Protein AF-A0A2G9TGK6-F1 (afdb_monomer_lite)

pLDDT: mean 73.4, std 17.8, range [37.12, 95.75]

Organism: Teladorsagia circumcincta (NCBI:txid45464)

Foldseek 3Di:
DDDPPPPPPDDDDPVVCPPPPPVDPVVVVVVVVVVVVVVVPCVCVLLVPDQWNDKDKDWDQKDKDKDWDWDQDPNKIKIKIKIKIFGGKIWIWTDGVPVVDIDIDIDTDDMDIDIDMDIDDPDD

Radius of gyration: 29.97 Å; chains: 1; bounding box: 74×52×64 Å

Secondary structure (DSSP, 8-state):
-------------GGGGGGS-TT--HHHHHHHHHHHHHHHHGGGTHHHH-S-SEEEEEEEEEEEEEEEEEEEETTEEEEEEEEEEEEEEEEEEEEETTTTEEEEEEEEEEEEEEEEEEE-PPP-

Sequence (124 aa):
VEKDESFDFGKFDSHEFKDLPKSFNVKEMEEEILDVLHESWDDSTLLRRDVLLAEIAMRLEHMTLRFIDTTVLDKVEQRRVLAMDLTGVTSRVELSPRQHSLVVSLAVHDMSIQRLRTGHPPPK

Structure (mmCIF, N/CA/C/O backbone):
data_AF-A0A2G9TGK6-F1
#
_entry.id   AF-A0A2G9TGK6-F1
#
loop_
_atom_site.group_PDB
_atom_site.id
_atom_site.type_symbol
_atom_site.label_atom_id
_atom_site.label_alt_id
_atom_site.label_comp_id
_atom_site.label_asym_id
_atom_site.label_entity_id
_atom_site.label_seq_id
_atom_site.pdbx_PDB_ins_code
_atom_site.Cartn_x
_atom_site.Cartn_y
_atom_site.Cartn_z
_atom_site.occupancy
_atom_site.B_iso_or_equiv
_atom_site.auth_seq_id
_atom_site.auth_comp_id
_atom_site.auth_asym_id
_atom_site.auth_atom_id
_atom_site.pdbx_PDB_model_num
ATOM 1 N N . VAL A 1 1 ? 6.907 29.785 -25.498 1.00 37.12 1 VAL A N 1
ATOM 2 C CA . VAL A 1 1 ? 8.274 29.656 -26.046 1.00 37.12 1 VAL A CA 1
ATOM 3 C C . VAL A 1 1 ? 9.187 30.278 -25.013 1.00 37.12 1 VAL A C 1
ATOM 5 O O . VAL A 1 1 ? 9.352 31.491 -25.001 1.00 37.12 1 VAL A O 1
ATOM 8 N N . GLU A 1 2 ? 9.586 29.472 -24.033 1.00 38.12 2 GLU A N 1
ATOM 9 C CA . GLU A 1 2 ? 10.474 29.899 -22.950 1.00 38.12 2 GLU A CA 1
ATOM 10 C C . GLU A 1 2 ? 11.893 30.017 -23.510 1.00 38.12 2 GLU A C 1
ATOM 12 O O . GLU A 1 2 ? 12.326 29.179 -24.299 1.00 38.12 2 GLU A O 1
ATOM 17 N N . LYS A 1 3 ? 12.546 31.135 -23.193 1.00 38.97 3 LYS A N 1
ATOM 18 C CA . LYS A 1 3 ? 13.908 31.457 -23.611 1.00 38.97 3 LYS A CA 1
ATOM 19 C C . LYS A 1 3 ? 14.880 30.614 -22.791 1.00 38.97 3 LYS A C 1
ATOM 21 O O . LYS A 1 3 ? 14.816 30.662 -21.568 1.00 38.97 3 LYS A O 1
ATOM 26 N N . ASP A 1 4 ? 15.788 29.922 -23.472 1.00 41.47 4 ASP A N 1
ATOM 27 C CA . ASP A 1 4 ? 17.021 29.406 -22.880 1.00 41.47 4 ASP A CA 1
ATOM 28 C C . ASP A 1 4 ? 17.819 30.584 -22.306 1.00 41.47 4 ASP A C 1
ATOM 30 O O . ASP A 1 4 ? 18.455 31.347 -23.038 1.00 41.47 4 ASP A O 1
ATOM 34 N N . GLU A 1 5 ? 17.754 30.768 -20.989 1.00 43.16 5 GLU A N 1
ATOM 35 C CA . GLU A 1 5 ? 18.711 31.595 -20.265 1.00 43.16 5 GLU A CA 1
ATOM 36 C C . GLU A 1 5 ? 19.991 30.777 -20.091 1.00 43.16 5 GLU A C 1
ATOM 38 O O . GLU A 1 5 ? 20.137 29.978 -19.167 1.00 43.16 5 GLU A O 1
ATOM 43 N N . SER A 1 6 ? 20.927 30.954 -21.023 1.00 44.44 6 SER A N 1
ATOM 44 C CA . SER A 1 6 ? 22.305 30.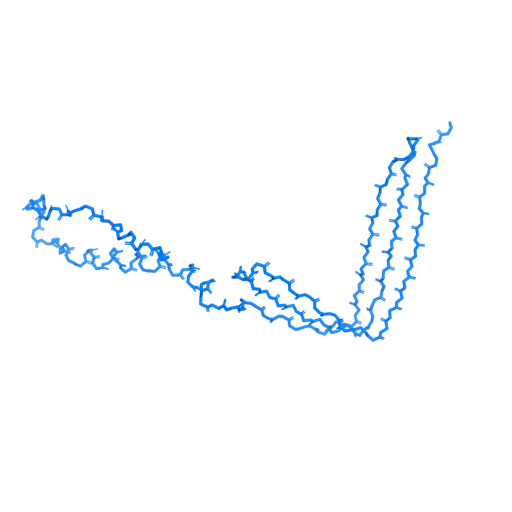512 -20.850 1.00 44.44 6 SER A CA 1
ATOM 45 C C . SER A 1 6 ? 22.904 31.257 -19.654 1.00 44.44 6 SER A C 1
ATOM 47 O O . SER A 1 6 ? 23.181 32.455 -19.742 1.00 44.44 6 SER A O 1
ATOM 49 N N . PHE A 1 7 ? 23.066 30.557 -18.532 1.00 43.81 7 PHE A N 1
ATOM 50 C CA . PHE A 1 7 ? 23.793 31.048 -17.366 1.00 43.81 7 PHE A CA 1
ATOM 51 C C . PHE A 1 7 ? 25.253 31.306 -17.766 1.00 43.81 7 PHE A C 1
ATOM 53 O O . PHE A 1 7 ? 26.017 30.372 -18.009 1.00 43.81 7 PHE A O 1
ATOM 60 N N . ASP A 1 8 ? 25.619 32.581 -17.885 1.00 48.72 8 ASP A N 1
ATOM 61 C CA . ASP A 1 8 ? 26.973 33.028 -18.210 1.00 48.72 8 ASP A CA 1
ATOM 62 C C . ASP A 1 8 ? 27.815 33.003 -16.926 1.00 48.72 8 ASP A C 1
ATOM 64 O O . ASP A 1 8 ? 27.724 33.894 -16.076 1.00 48.72 8 ASP A O 1
ATOM 68 N N . PHE A 1 9 ? 28.595 31.935 -16.745 1.00 47.06 9 PHE A N 1
ATOM 69 C CA . PHE A 1 9 ? 29.649 31.897 -15.735 1.00 47.06 9 PHE A CA 1
ATOM 70 C C . PHE A 1 9 ? 30.731 32.867 -16.197 1.00 47.06 9 PHE A C 1
ATOM 72 O O . PHE A 1 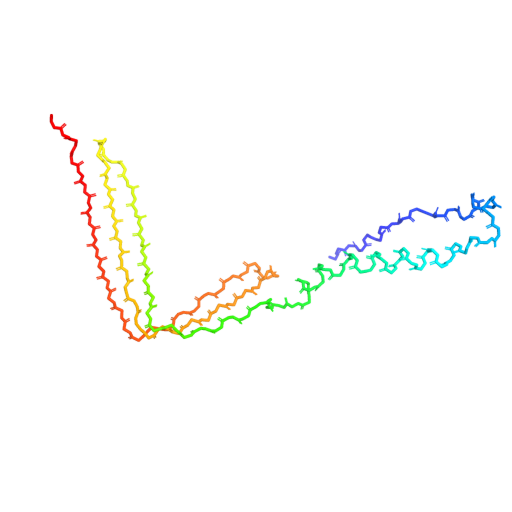9 ? 31.542 32.529 -17.056 1.00 47.06 9 PHE A O 1
ATOM 79 N N . GLY A 1 10 ? 30.664 34.097 -15.679 1.00 46.09 10 GLY A N 1
ATOM 80 C CA . GLY A 1 10 ? 31.480 35.228 -16.109 1.00 46.09 10 GLY A CA 1
ATOM 81 C C . GLY A 1 10 ? 32.917 34.851 -16.470 1.00 46.09 10 GLY A C 1
ATOM 82 O O . GLY A 1 10 ? 33.559 34.081 -15.760 1.00 46.09 10 GLY A O 1
ATOM 83 N N . LYS A 1 11 ? 33.393 35.410 -17.592 1.00 52.75 11 LYS A N 1
ATOM 84 C CA . LYS A 1 11 ? 34.737 35.223 -18.162 1.00 52.75 11 LYS A CA 1
ATOM 85 C C . LYS A 1 11 ? 35.800 34.965 -17.090 1.00 52.75 11 LYS A C 1
ATOM 87 O O . LYS A 1 11 ? 36.247 35.889 -16.414 1.00 52.75 11 LYS A O 1
ATOM 92 N N . PHE A 1 12 ? 36.215 33.707 -16.998 1.00 48.84 12 PHE A N 1
ATOM 93 C CA . PHE A 1 12 ? 37.353 33.275 -16.205 1.00 48.84 12 PHE A CA 1
ATOM 94 C C . PHE A 1 12 ? 38.629 33.860 -16.821 1.00 48.84 12 PHE A C 1
ATOM 96 O O . PHE A 1 12 ? 39.030 33.497 -17.931 1.00 48.84 12 PHE A O 1
ATOM 103 N N . ASP A 1 13 ? 39.227 34.836 -16.141 1.00 53.09 13 ASP A N 1
ATOM 104 C CA . ASP A 1 13 ? 40.380 35.565 -16.655 1.00 53.09 13 ASP A CA 1
ATOM 105 C C . ASP A 1 13 ? 41.666 34.790 -16.332 1.00 53.09 13 ASP A C 1
ATOM 107 O O . ASP A 1 13 ? 42.234 34.869 -15.245 1.00 53.09 13 ASP A O 1
ATOM 111 N N . SER A 1 14 ? 42.140 34.006 -17.303 1.00 55.28 14 SER A N 1
ATOM 112 C CA . SER A 1 14 ? 43.345 33.155 -17.200 1.00 55.28 14 SER A CA 1
ATOM 113 C C . SER A 1 14 ? 44.652 33.906 -16.876 1.00 55.28 14 SER A C 1
ATOM 115 O O . SER A 1 14 ? 45.705 33.294 -16.681 1.00 55.28 14 SER A O 1
ATOM 117 N N . HIS A 1 15 ? 44.614 35.239 -16.836 1.00 55.25 15 HIS A N 1
ATOM 118 C CA . HIS A 1 15 ? 45.778 36.095 -16.655 1.00 55.25 15 HIS A CA 1
ATOM 119 C C . HIS A 1 15 ? 46.304 36.168 -15.212 1.00 55.25 15 HIS A C 1
ATOM 121 O O . HIS A 1 15 ? 47.470 36.535 -15.043 1.00 55.25 15 HIS A O 1
ATOM 127 N N . GLU A 1 16 ? 45.516 35.779 -14.203 1.00 53.56 16 GLU A N 1
ATOM 128 C CA . GLU A 1 16 ? 45.935 35.775 -12.787 1.00 53.56 16 GLU A CA 1
ATOM 129 C C . GLU A 1 16 ? 46.808 34.570 -12.391 1.00 53.56 16 GLU A C 1
ATOM 131 O O . GLU A 1 16 ? 47.480 34.604 -11.365 1.00 53.56 16 GLU A O 1
ATOM 136 N N . PHE A 1 17 ? 46.898 33.528 -13.225 1.00 53.25 17 PHE A N 1
ATOM 137 C CA . PHE A 1 17 ? 47.665 32.310 -12.917 1.00 53.25 17 PHE A CA 1
ATOM 138 C C . PHE A 1 17 ? 49.131 32.343 -13.392 1.00 53.25 17 PHE A C 1
ATOM 140 O O . PHE A 1 17 ? 49.824 31.325 -13.360 1.00 53.25 17 PHE A O 1
ATOM 147 N N . LYS A 1 18 ? 49.641 33.506 -13.821 1.00 54.50 18 LYS A N 1
ATOM 148 C CA . LYS A 1 18 ? 51.013 33.647 -14.352 1.00 54.50 18 LYS A CA 1
ATOM 149 C C . LYS A 1 18 ? 52.127 33.364 -13.338 1.00 54.50 18 LYS A C 1
ATOM 151 O O . LYS A 1 18 ? 53.252 33.108 -13.766 1.00 54.50 18 LYS A O 1
ATOM 156 N N . ASP A 1 19 ? 51.806 33.363 -12.047 1.00 56.7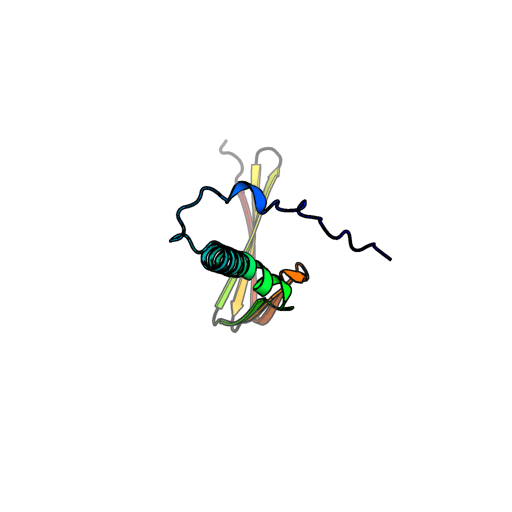2 19 ASP A N 1
ATOM 157 C CA . ASP A 1 19 ? 52.763 33.127 -10.963 1.00 56.72 19 ASP A CA 1
ATOM 158 C C . ASP A 1 19 ? 52.710 31.703 -10.388 1.00 56.72 19 ASP A C 1
ATOM 160 O O . ASP A 1 19 ? 53.429 31.396 -9.433 1.00 56.72 19 ASP A O 1
ATOM 164 N N . LEU A 1 20 ? 51.911 30.796 -10.965 1.00 54.59 20 LEU A N 1
ATOM 165 C CA . LEU A 1 20 ? 51.968 29.398 -10.549 1.00 54.59 20 LEU A CA 1
ATOM 166 C C . LEU A 1 20 ? 53.236 28.723 -11.096 1.00 54.59 20 LEU A C 1
ATOM 168 O O . LEU A 1 20 ? 53.625 28.941 -12.249 1.00 54.59 20 LEU A O 1
ATOM 172 N N . PRO A 1 21 ? 53.907 27.889 -10.282 1.00 57.22 21 PRO A N 1
ATOM 173 C CA . PRO A 1 21 ? 55.097 27.175 -10.717 1.00 57.22 21 PRO A CA 1
ATOM 174 C C . PRO A 1 21 ? 54.777 26.351 -11.968 1.00 57.22 21 PRO A C 1
ATOM 176 O O . PRO A 1 21 ? 53.762 25.665 -12.023 1.00 57.22 21 PRO A O 1
ATOM 179 N N . LYS A 1 22 ? 55.673 26.381 -12.965 1.00 57.34 22 LYS A N 1
ATOM 180 C CA . LYS A 1 22 ? 55.538 25.706 -14.279 1.00 57.34 22 LYS A CA 1
ATOM 181 C C . LYS A 1 22 ? 55.315 24.183 -14.219 1.00 57.34 22 LYS A C 1
ATOM 183 O O . LYS A 1 22 ? 55.181 23.550 -15.259 1.00 57.34 22 LYS A O 1
ATOM 188 N N . SER A 1 23 ? 55.326 23.597 -13.025 1.00 54.56 23 SER A N 1
ATOM 189 C CA . SER A 1 23 ? 54.965 22.208 -12.747 1.00 54.56 23 SER A CA 1
ATOM 190 C C . SER A 1 23 ? 53.464 21.997 -12.523 1.00 54.56 23 SER A C 1
ATOM 192 O O . SER A 1 23 ? 53.041 20.855 -12.397 1.00 54.56 23 SER A O 1
ATOM 194 N N . PHE A 1 24 ? 52.669 23.064 -12.412 1.00 52.81 24 PHE A N 1
ATOM 195 C CA . PHE A 1 24 ? 51.236 22.978 -12.164 1.00 52.81 24 PHE A CA 1
ATOM 196 C C . PHE A 1 24 ? 50.484 23.027 -13.496 1.00 52.81 24 PHE A C 1
ATOM 198 O O . PHE A 1 24 ? 50.334 24.085 -14.111 1.00 52.81 24 PHE A O 1
ATOM 205 N N . ASN A 1 25 ? 50.073 21.857 -13.984 1.00 65.38 25 ASN A N 1
ATOM 206 C CA . ASN A 1 25 ? 49.339 21.730 -15.234 1.00 65.38 25 ASN A CA 1
ATOM 207 C C . ASN A 1 25 ? 47.871 22.113 -15.007 1.00 65.38 25 ASN A C 1
ATOM 209 O O . ASN A 1 25 ? 47.029 21.281 -14.687 1.00 65.38 25 ASN A O 1
ATOM 213 N N . VAL A 1 26 ? 47.576 23.405 -15.154 1.00 64.81 26 VAL A N 1
ATOM 214 C CA . VAL A 1 26 ? 46.236 23.980 -14.946 1.00 64.81 26 VAL A CA 1
ATOM 215 C C . VAL A 1 26 ? 45.170 23.272 -15.791 1.00 64.81 26 VAL A C 1
ATOM 217 O O . VAL A 1 26 ? 44.042 23.146 -15.337 1.00 64.81 26 VAL A O 1
ATOM 220 N N . LYS A 1 27 ? 45.535 22.751 -16.971 1.00 69.50 27 LYS A N 1
ATOM 221 C CA . LYS A 1 27 ? 44.612 22.003 -17.835 1.00 69.50 27 LYS A CA 1
ATOM 222 C C . LYS A 1 27 ? 44.229 20.640 -17.268 1.00 69.50 27 LYS A C 1
ATOM 224 O O . LYS A 1 27 ? 43.067 20.282 -17.343 1.00 69.50 27 LYS A O 1
ATOM 229 N N . GLU A 1 28 ? 45.178 19.910 -16.685 1.00 69.50 28 GLU A N 1
ATOM 230 C CA . GLU A 1 28 ? 44.885 18.617 -16.046 1.00 69.50 28 GLU A CA 1
ATOM 231 C C . GLU A 1 28 ? 44.005 18.803 -14.809 1.00 69.50 28 GLU A C 1
ATOM 233 O O . GLU A 1 28 ? 43.084 18.028 -14.597 1.00 69.50 28 GLU A O 1
ATOM 238 N N . MET A 1 29 ? 44.233 19.862 -14.026 1.00 71.62 29 MET A N 1
ATOM 239 C CA . MET A 1 29 ? 43.373 20.174 -12.882 1.00 71.62 29 MET A CA 1
ATOM 240 C C . MET A 1 29 ? 41.976 20.638 -13.319 1.00 71.62 29 MET A C 1
ATOM 242 O O . MET A 1 29 ? 40.992 20.317 -12.665 1.00 71.62 29 MET A O 1
ATOM 246 N N . GLU A 1 30 ? 41.874 21.406 -14.406 1.00 70.50 30 GLU A N 1
ATOM 247 C CA . GLU A 1 30 ? 40.587 21.806 -14.985 1.00 70.50 30 GLU A CA 1
ATOM 248 C C . GLU A 1 30 ? 39.807 20.587 -15.492 1.00 70.50 30 GLU A C 1
ATOM 250 O O . GLU A 1 30 ? 38.621 20.468 -15.195 1.00 70.50 30 GLU A O 1
ATOM 255 N N . GLU A 1 31 ? 40.474 19.655 -16.177 1.00 71.69 31 GLU A N 1
ATOM 256 C CA . GLU A 1 31 ? 39.892 18.379 -16.607 1.00 71.69 31 GLU A CA 1
ATOM 257 C C . GLU A 1 31 ? 39.475 17.513 -15.406 1.00 71.69 31 GLU A C 1
ATOM 259 O O . GLU A 1 31 ? 38.347 17.036 -15.379 1.00 71.69 31 GLU A O 1
ATOM 264 N N . GLU A 1 32 ? 40.303 17.396 -14.364 1.00 66.81 32 GLU A N 1
ATOM 265 C CA . GLU A 1 32 ? 39.974 16.639 -13.145 1.00 66.81 32 GLU A CA 1
ATOM 266 C C . GLU A 1 32 ? 38.790 17.258 -12.383 1.00 66.81 32 GLU A C 1
ATOM 268 O O . GLU A 1 32 ? 37.894 16.548 -11.930 1.00 66.81 32 GLU A O 1
ATOM 273 N N . ILE A 1 33 ? 38.730 18.591 -12.275 1.00 69.25 33 ILE A N 1
ATOM 274 C CA . ILE A 1 33 ? 37.594 19.293 -11.662 1.00 69.25 33 ILE A CA 1
ATOM 275 C C . ILE A 1 33 ? 36.329 19.105 -12.508 1.00 69.25 33 ILE A C 1
ATOM 277 O O . ILE A 1 33 ? 35.259 18.878 -11.946 1.00 69.25 33 ILE A O 1
ATOM 281 N N . LEU A 1 34 ? 36.424 19.182 -13.838 1.00 67.38 34 LEU A N 1
ATOM 282 C CA . LEU A 1 34 ? 35.293 18.938 -14.737 1.00 67.38 34 LEU A CA 1
ATOM 283 C C . LEU A 1 34 ? 34.808 17.485 -14.671 1.00 67.38 34 LEU A C 1
ATOM 285 O O . LEU A 1 34 ? 33.599 17.261 -14.695 1.00 67.38 34 LEU A O 1
ATOM 289 N N . ASP A 1 35 ? 35.707 16.515 -14.532 1.00 64.75 35 ASP A N 1
ATOM 290 C CA . ASP A 1 35 ? 35.362 15.102 -14.372 1.00 64.75 35 ASP A CA 1
ATOM 291 C C . ASP A 1 35 ? 34.695 14.841 -13.013 1.00 64.75 35 ASP A C 1
ATOM 293 O O . ASP A 1 35 ? 33.622 14.242 -12.963 1.00 64.75 35 ASP A O 1
ATOM 297 N N . VAL A 1 36 ? 35.224 15.392 -11.914 1.00 62.94 36 VAL A N 1
ATOM 298 C CA . VAL A 1 36 ? 34.604 15.299 -10.575 1.00 62.94 36 VAL A CA 1
ATOM 299 C C . VAL A 1 36 ? 33.241 16.010 -10.525 1.00 62.94 36 VAL A C 1
ATOM 301 O O . VAL A 1 36 ? 32.302 15.553 -9.861 1.00 62.94 36 VAL A O 1
ATOM 304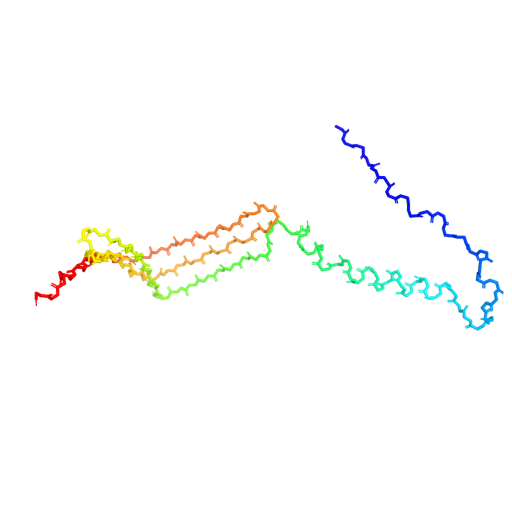 N N . LEU A 1 37 ? 33.082 17.132 -11.235 1.00 61.12 37 LEU A N 1
ATOM 305 C CA . LEU A 1 37 ? 31.795 17.823 -11.362 1.00 61.12 37 LEU A CA 1
ATOM 306 C C . LEU A 1 37 ? 30.794 17.025 -12.209 1.00 61.12 37 LEU A C 1
ATOM 308 O O . LEU A 1 37 ? 29.613 17.018 -11.870 1.00 61.12 37 LEU A O 1
ATOM 312 N N . HIS A 1 38 ? 31.240 16.313 -13.248 1.00 60.75 38 HIS A N 1
ATOM 313 C CA . HIS A 1 38 ? 30.393 15.386 -14.002 1.00 60.75 38 HIS A CA 1
ATOM 314 C C . HIS A 1 38 ? 29.981 14.168 -13.168 1.00 60.75 38 HIS A C 1
ATOM 316 O O . HIS A 1 38 ? 28.800 13.824 -13.165 1.00 60.75 38 HIS A O 1
ATOM 322 N N . GLU A 1 39 ? 30.901 13.562 -12.413 1.00 56.31 39 GLU A N 1
ATOM 323 C CA . GLU A 1 39 ? 30.595 12.438 -11.518 1.00 56.31 39 GLU A CA 1
ATOM 324 C C . GLU A 1 39 ? 29.623 12.843 -10.395 1.00 56.31 39 GLU A C 1
ATOM 326 O O . GLU A 1 39 ? 28.716 12.086 -10.055 1.00 56.31 39 GLU A O 1
ATOM 331 N N . SER A 1 40 ? 29.744 14.062 -9.855 1.00 52.66 40 SER A N 1
ATOM 332 C CA . SER A 1 40 ? 28.836 14.574 -8.811 1.00 52.66 40 SER A CA 1
ATOM 333 C C . SER A 1 40 ? 27.488 15.093 -9.333 1.00 52.66 40 SER A C 1
ATOM 335 O O . SER A 1 40 ? 26.529 15.184 -8.563 1.00 52.66 40 SER A O 1
ATOM 337 N N . TRP A 1 41 ? 27.369 15.404 -10.628 1.00 54.06 41 TRP A N 1
ATOM 338 C CA . TRP A 1 41 ? 26.099 15.792 -11.258 1.00 54.06 41 TRP A CA 1
ATOM 339 C C . TRP A 1 41 ? 25.238 14.602 -11.711 1.00 54.06 41 TRP A C 1
ATOM 341 O O . TRP A 1 41 ? 24.036 14.785 -11.958 1.00 54.06 41 TRP A O 1
ATOM 351 N N . ASP A 1 42 ? 25.801 13.391 -11.798 1.00 54.88 42 ASP A N 1
ATOM 352 C CA . ASP A 1 42 ? 25.132 12.264 -12.460 1.00 54.88 42 ASP A CA 1
ATOM 353 C C . ASP A 1 42 ? 24.167 11.452 -11.575 1.00 54.88 42 ASP A C 1
ATOM 355 O O . ASP A 1 42 ? 23.316 10.736 -12.096 1.00 54.88 42 ASP A O 1
ATOM 359 N N . ASP A 1 43 ? 24.148 11.642 -10.252 1.00 53.00 43 ASP A N 1
ATOM 360 C CA . ASP A 1 43 ? 23.159 10.953 -9.395 1.00 53.00 43 ASP A CA 1
ATOM 361 C C . ASP A 1 43 ? 21.725 11.493 -9.577 1.00 53.00 43 ASP A C 1
ATOM 363 O O . ASP A 1 43 ? 20.731 10.844 -9.241 1.00 53.00 43 ASP A O 1
ATOM 367 N N . SER A 1 44 ? 21.585 12.676 -10.184 1.00 52.47 44 SER A N 1
ATOM 368 C CA . SER A 1 44 ? 20.284 13.259 -10.520 1.00 52.47 44 SER A CA 1
ATOM 369 C C . SER A 1 44 ? 19.768 12.861 -11.910 1.00 52.47 44 SER A C 1
ATOM 371 O O . SER A 1 44 ? 18.594 13.098 -12.211 1.00 52.47 44 SER A O 1
ATOM 373 N N . THR A 1 45 ? 20.595 12.250 -12.770 1.00 50.56 45 THR A N 1
ATOM 374 C CA . THR A 1 45 ? 20.193 11.881 -14.139 1.00 50.56 45 THR A CA 1
ATOM 375 C C . THR A 1 45 ? 19.515 10.515 -14.210 1.00 50.56 45 THR A C 1
ATOM 377 O O . THR A 1 45 ? 18.644 10.336 -15.064 1.00 50.56 45 THR A O 1
ATOM 380 N N . LEU A 1 46 ? 19.804 9.604 -13.270 1.00 50.31 46 LEU A N 1
ATOM 381 C CA . LEU A 1 46 ? 19.025 8.376 -13.054 1.00 50.31 46 LEU A CA 1
ATOM 382 C C . LEU A 1 46 ? 17.537 8.703 -12.846 1.00 50.31 46 LEU A C 1
ATOM 384 O O . LEU A 1 46 ? 16.660 8.082 -13.440 1.00 50.31 46 LEU A O 1
ATOM 388 N N . LEU A 1 47 ? 17.245 9.770 -12.095 1.00 51.44 47 LEU A N 1
ATOM 389 C CA . LEU A 1 47 ? 15.882 10.269 -11.879 1.00 51.44 47 LEU A CA 1
ATOM 390 C C . LEU A 1 47 ? 15.289 11.014 -13.089 1.00 51.44 47 LEU A C 1
ATOM 392 O O . LEU A 1 47 ? 14.069 11.165 -13.174 1.00 51.44 47 LEU A O 1
ATOM 396 N N . ARG A 1 48 ? 16.123 11.509 -14.016 1.00 52.41 48 ARG A N 1
ATOM 397 C CA . ARG A 1 48 ? 15.672 12.245 -15.213 1.00 52.41 48 ARG A CA 1
ATOM 398 C C . ARG A 1 48 ? 15.449 11.344 -16.430 1.00 52.41 48 ARG A C 1
ATOM 400 O O . ARG A 1 48 ? 14.614 11.692 -17.268 1.00 52.41 48 ARG A O 1
ATOM 407 N N . ARG A 1 49 ? 16.179 10.230 -16.561 1.00 53.75 49 ARG A N 1
ATOM 408 C CA . ARG A 1 49 ? 16.118 9.346 -17.741 1.00 53.75 49 ARG A CA 1
ATOM 409 C C . ARG A 1 49 ? 14.966 8.345 -17.679 1.00 53.75 49 ARG A C 1
ATOM 411 O O . ARG A 1 49 ? 14.275 8.184 -18.686 1.00 53.75 49 ARG A O 1
ATOM 418 N N . ASP A 1 50 ? 14.689 7.767 -16.515 1.00 56.59 50 ASP A N 1
ATOM 419 C CA . ASP A 1 50 ? 13.718 6.680 -16.420 1.00 56.59 50 ASP A CA 1
ATOM 420 C C . ASP A 1 50 ? 12.314 7.174 -16.055 1.00 56.59 50 ASP A C 1
ATOM 422 O O . ASP A 1 50 ? 12.081 7.877 -15.071 1.00 56.59 50 ASP A O 1
ATOM 426 N N . VAL A 1 51 ? 11.334 6.798 -16.882 1.00 64.56 51 VAL A N 1
ATOM 427 C CA . VAL A 1 51 ? 9.909 7.039 -16.601 1.00 64.56 51 VAL A CA 1
ATOM 428 C C . VAL A 1 51 ? 9.443 6.185 -15.418 1.00 64.56 51 VAL A C 1
ATOM 430 O O . VAL A 1 51 ? 8.505 6.577 -14.733 1.00 64.56 51 VAL A O 1
ATOM 433 N N . LEU A 1 52 ? 10.105 5.062 -15.138 1.00 61.78 52 LEU A N 1
ATOM 434 C CA . LEU A 1 52 ? 9.790 4.147 -14.047 1.00 61.78 52 LEU A CA 1
ATOM 435 C C . LEU A 1 52 ? 11.089 3.762 -13.332 1.00 61.78 52 LEU A C 1
ATOM 437 O O . LEU A 1 52 ? 11.964 3.155 -13.935 1.00 61.78 52 LEU A O 1
ATOM 441 N N . LEU A 1 53 ? 11.210 4.142 -12.059 1.00 71.38 53 LEU A N 1
ATOM 442 C CA . LEU A 1 53 ? 12.428 3.939 -11.267 1.00 71.38 53 LEU A CA 1
ATOM 443 C C . LEU A 1 53 ? 12.505 2.522 -10.689 1.00 71.38 53 LEU A C 1
ATOM 445 O O . LEU A 1 53 ? 13.588 1.975 -10.510 1.00 71.38 53 LEU A O 1
ATOM 449 N N . ALA A 1 54 ? 11.355 1.927 -10.378 1.00 68.81 54 ALA A N 1
ATOM 450 C CA . ALA A 1 54 ? 11.286 0.564 -9.881 1.00 68.81 54 ALA A CA 1
ATOM 451 C C . ALA A 1 54 ? 9.938 -0.074 -10.215 1.00 68.81 54 ALA A C 1
ATOM 453 O O . ALA A 1 54 ? 8.883 0.551 -10.063 1.00 68.81 54 ALA A O 1
ATOM 454 N N . GLU A 1 55 ? 9.997 -1.341 -10.618 1.00 79.75 55 GLU A N 1
ATOM 455 C CA . GLU A 1 55 ? 8.856 -2.245 -10.676 1.00 79.75 55 GLU A CA 1
ATOM 456 C C . GLU A 1 55 ? 9.119 -3.388 -9.698 1.00 79.75 55 GLU A C 1
ATOM 458 O O . GLU A 1 55 ? 10.083 -4.140 -9.843 1.00 79.75 55 GLU A O 1
ATOM 463 N N . ILE A 1 56 ? 8.268 -3.512 -8.683 1.00 82.19 56 ILE A N 1
ATOM 464 C CA . ILE A 1 56 ? 8.375 -4.567 -7.678 1.00 82.19 56 ILE A CA 1
ATOM 465 C C . ILE A 1 56 ? 7.153 -5.465 -7.819 1.00 82.19 56 ILE A C 1
ATOM 467 O O . ILE A 1 56 ? 6.035 -5.068 -7.489 1.00 82.19 56 ILE A O 1
ATOM 471 N N . ALA A 1 57 ? 7.372 -6.686 -8.302 1.00 82.62 57 ALA A N 1
ATOM 472 C CA . ALA A 1 57 ? 6.353 -7.724 -8.366 1.00 82.62 57 ALA A CA 1
ATOM 473 C C . ALA A 1 57 ? 6.561 -8.727 -7.224 1.00 82.62 57 ALA A C 1
ATOM 475 O O . ALA A 1 57 ? 7.631 -9.320 -7.089 1.00 82.62 57 ALA A O 1
ATOM 476 N N . MET A 1 58 ? 5.535 -8.933 -6.399 1.00 86.44 58 MET A N 1
ATOM 477 C CA . MET A 1 58 ? 5.574 -9.849 -5.260 1.00 86.44 58 MET A CA 1
ATOM 478 C C . MET A 1 58 ? 4.399 -10.818 -5.305 1.00 86.44 58 MET A C 1
ATOM 480 O O . MET A 1 58 ? 3.276 -10.441 -5.635 1.00 86.44 58 MET A O 1
ATOM 484 N N . ARG A 1 59 ? 4.645 -12.065 -4.904 1.00 86.31 59 ARG A N 1
ATOM 485 C CA . ARG A 1 59 ? 3.598 -13.041 -4.586 1.00 86.31 59 ARG A CA 1
ATOM 486 C C . ARG A 1 59 ? 3.677 -13.332 -3.097 1.00 86.31 59 ARG A C 1
ATOM 488 O O . ARG A 1 59 ? 4.690 -13.828 -2.617 1.00 86.31 59 ARG A O 1
ATOM 495 N N . LEU A 1 60 ? 2.628 -12.963 -2.383 1.00 88.81 60 LEU A N 1
ATOM 496 C CA . LEU A 1 60 ? 2.498 -13.074 -0.941 1.00 88.81 60 LEU A CA 1
ATOM 497 C C . LEU A 1 60 ? 1.431 -14.125 -0.647 1.00 88.81 60 LEU A C 1
ATOM 499 O O . LEU A 1 60 ? 0.336 -14.082 -1.206 1.00 88.81 60 LEU A O 1
ATOM 503 N N . GLU A 1 61 ? 1.746 -15.071 0.231 1.00 88.69 61 GLU A N 1
ATOM 504 C CA . GLU A 1 61 ? 0.773 -16.077 0.660 1.00 88.69 61 GLU A CA 1
ATOM 505 C C . GLU A 1 61 ? -0.355 -15.425 1.470 1.00 88.69 61 GLU A C 1
ATOM 507 O O . GLU A 1 61 ? -1.526 -15.651 1.177 1.00 88.69 61 GLU A O 1
ATOM 512 N N . HIS A 1 62 ? 0.003 -14.527 2.396 1.00 92.38 62 HIS A N 1
ATOM 513 C CA . HIS A 1 62 ? -0.928 -13.799 3.258 1.00 92.38 62 HIS A CA 1
ATOM 514 C C . HIS A 1 62 ? -0.531 -12.320 3.416 1.00 92.38 62 HIS A C 1
ATOM 516 O O . HIS A 1 62 ? 0.653 -11.996 3.539 1.00 92.38 62 HIS A O 1
ATOM 522 N N . MET A 1 63 ? -1.516 -11.416 3.447 1.00 92.75 63 MET A N 1
ATOM 523 C CA . MET A 1 63 ? -1.353 -9.986 3.739 1.00 92.75 63 MET A CA 1
ATOM 524 C C . MET A 1 63 ? -2.486 -9.491 4.645 1.00 92.75 63 MET A C 1
ATOM 526 O O . MET A 1 63 ? -3.658 -9.603 4.301 1.00 92.75 63 MET A O 1
ATOM 530 N N . THR A 1 64 ? -2.132 -8.847 5.759 1.00 92.69 64 THR A N 1
ATOM 531 C CA . THR A 1 64 ? -3.103 -8.262 6.696 1.00 92.69 64 THR A CA 1
ATOM 532 C C . THR A 1 64 ? -3.095 -6.742 6.601 1.00 92.69 64 THR A C 1
ATOM 534 O O . THR A 1 64 ? -2.078 -6.109 6.884 1.00 92.69 64 THR A O 1
ATOM 537 N N . LEU A 1 65 ? -4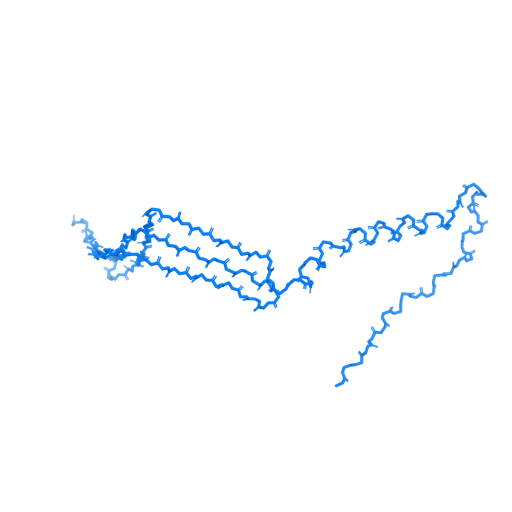.240 -6.138 6.281 1.00 92.81 65 LEU A N 1
ATOM 538 C CA . LEU A 1 65 ? -4.430 -4.685 6.289 1.00 92.81 65 LEU A CA 1
ATOM 539 C C . LEU A 1 65 ? -5.317 -4.278 7.465 1.00 92.81 65 LEU A C 1
ATOM 541 O O . LEU A 1 65 ? -6.334 -4.907 7.746 1.00 92.81 65 LEU A O 1
ATOM 545 N N . ARG A 1 66 ? -4.946 -3.214 8.180 1.00 94.38 66 ARG A N 1
ATOM 546 C CA . ARG A 1 66 ? -5.718 -2.701 9.320 1.00 94.38 66 ARG A CA 1
ATOM 547 C C . ARG A 1 66 ? -5.895 -1.195 9.215 1.00 94.38 66 ARG A C 1
ATOM 549 O O . ARG A 1 66 ? -4.924 -0.454 9.301 1.00 94.38 66 ARG A O 1
ATOM 556 N N . PHE A 1 67 ? -7.143 -0.754 9.116 1.00 94.12 67 PHE A N 1
ATOM 557 C CA . PHE A 1 67 ? -7.521 0.650 9.227 1.00 94.12 67 PHE A CA 1
ATOM 558 C C . PHE A 1 67 ? -7.978 0.909 10.654 1.00 94.12 67 PHE A C 1
ATOM 560 O O . PHE A 1 67 ? -8.901 0.256 11.145 1.00 94.12 67 PHE A O 1
ATOM 567 N N . ILE A 1 68 ? -7.311 1.836 11.331 1.00 93.56 68 ILE A N 1
ATOM 568 C CA . ILE A 1 68 ? -7.611 2.212 12.709 1.00 93.56 68 ILE A CA 1
ATOM 569 C C . ILE A 1 68 ? -8.049 3.671 12.687 1.00 93.56 68 ILE A C 1
ATOM 571 O O . ILE A 1 68 ? -7.262 4.549 12.355 1.00 93.56 68 ILE A O 1
ATOM 575 N N . ASP A 1 69 ? -9.304 3.905 13.044 1.00 91.50 69 ASP A N 1
ATOM 576 C CA . ASP A 1 69 ? -9.892 5.228 13.213 1.00 91.50 69 ASP A CA 1
ATOM 577 C C . ASP A 1 69 ? -10.165 5.447 14.704 1.00 91.50 69 ASP A C 1
ATOM 579 O O . ASP A 1 69 ? -10.769 4.601 15.370 1.00 91.50 69 ASP A O 1
ATOM 583 N N . THR A 1 70 ? -9.670 6.556 15.243 1.00 90.38 70 THR A N 1
ATOM 584 C CA . THR A 1 70 ? -9.739 6.867 16.674 1.00 90.38 70 THR A CA 1
ATOM 585 C C . THR A 1 70 ? -10.373 8.238 16.818 1.00 90.38 70 THR A C 1
ATOM 587 O O . THR A 1 70 ? -9.825 9.232 16.351 1.00 90.38 70 THR A O 1
ATOM 590 N N . THR A 1 71 ? -11.539 8.291 17.452 1.00 87.19 71 THR A N 1
ATOM 591 C CA . THR A 1 71 ? -12.341 9.507 17.600 1.00 87.19 71 THR A CA 1
ATOM 592 C C . THR A 1 71 ? -12.695 9.720 19.061 1.00 87.19 71 THR A C 1
ATOM 594 O O . THR A 1 71 ? -13.117 8.778 19.732 1.00 87.19 71 THR A O 1
ATOM 597 N N . VAL A 1 72 ? -12.590 10.956 19.545 1.00 85.12 72 VAL A N 1
ATOM 598 C CA . VAL A 1 72 ? -13.045 11.330 20.889 1.00 85.12 72 VAL A CA 1
ATOM 599 C C . VAL A 1 72 ? -14.441 11.931 20.776 1.00 85.12 72 VAL A C 1
ATOM 601 O O . VAL A 1 72 ? -14.619 12.957 20.123 1.00 85.12 72 VAL A O 1
ATOM 604 N N . LEU A 1 73 ? -15.429 11.300 21.408 1.00 79.44 73 LEU A N 1
ATOM 605 C CA . LEU A 1 73 ? -16.797 11.812 21.499 1.00 79.44 73 LEU A CA 1
ATOM 606 C C . LEU A 1 73 ? -17.173 11.899 22.979 1.00 79.44 73 LEU A C 1
ATOM 608 O O . LEU A 1 73 ? -17.029 10.914 23.695 1.00 79.44 73 LEU A O 1
ATOM 612 N N . ASP A 1 74 ? -17.603 13.067 23.455 1.00 78.69 74 ASP A N 1
ATOM 613 C CA . ASP A 1 74 ? -18.025 13.280 24.851 1.00 78.69 74 ASP A CA 1
ATOM 614 C C . ASP A 1 74 ? -17.020 12.780 25.912 1.00 78.69 74 ASP A C 1
ATOM 616 O O . ASP A 1 74 ? -17.391 12.164 26.908 1.00 78.69 74 ASP A O 1
ATOM 620 N N . LYS A 1 75 ? -15.720 13.048 25.703 1.00 79.50 75 LYS A N 1
ATOM 621 C CA . LYS A 1 75 ? -14.600 12.583 26.556 1.00 79.50 75 LYS A CA 1
ATOM 622 C C . LYS A 1 75 ? -14.424 11.055 26.612 1.00 79.50 75 LYS A C 1
ATOM 624 O O . LYS A 1 75 ? -13.664 10.561 27.441 1.00 79.50 75 LYS A O 1
ATOM 629 N N . VAL A 1 76 ? -15.086 10.315 25.726 1.00 79.38 76 VAL A N 1
ATOM 630 C CA . VAL A 1 76 ? -14.917 8.873 25.538 1.00 79.38 76 VAL A CA 1
ATOM 631 C C . VAL A 1 76 ? -14.113 8.630 24.267 1.00 79.38 76 VAL A C 1
ATOM 633 O O . VAL A 1 76 ? -14.512 9.042 23.174 1.00 79.38 76 VAL A O 1
ATOM 636 N N . GLU A 1 77 ? -12.990 7.929 24.393 1.00 83.69 77 GLU A N 1
ATOM 637 C CA . GLU A 1 77 ? -12.257 7.434 23.231 1.00 83.69 77 GLU A CA 1
ATOM 638 C C . GLU A 1 77 ? -13.028 6.275 22.592 1.00 83.69 77 GLU A C 1
ATOM 640 O O . GLU A 1 77 ? -13.258 5.223 23.197 1.00 83.69 77 GLU A O 1
ATOM 645 N N . GLN A 1 78 ? -13.436 6.473 21.342 1.00 86.12 78 GLN A N 1
ATOM 646 C CA . GLN A 1 78 ? -13.974 5.427 20.491 1.00 86.12 78 GLN A CA 1
ATOM 647 C C . GLN A 1 78 ? -12.936 5.061 19.441 1.00 86.12 78 GLN A C 1
ATOM 649 O O . GLN A 1 78 ? -12.466 5.907 18.684 1.00 86.12 78 GLN A O 1
ATOM 654 N N . ARG A 1 79 ? -12.622 3.775 19.348 1.00 89.50 79 ARG A N 1
ATOM 655 C CA . ARG A 1 79 ? -11.739 3.219 18.330 1.00 89.50 79 ARG A CA 1
ATOM 656 C C . ARG A 1 79 ? -12.525 2.281 17.428 1.00 89.50 79 ARG A C 1
ATOM 658 O O . ARG A 1 79 ? -13.253 1.395 17.878 1.00 89.50 79 ARG A O 1
ATOM 665 N N . ARG A 1 80 ? -12.389 2.489 16.127 1.00 90.62 80 ARG A N 1
ATOM 666 C CA . ARG A 1 80 ? -12.983 1.688 15.062 1.00 90.62 80 ARG A CA 1
ATOM 667 C C . ARG A 1 80 ? -11.836 1.036 14.313 1.00 90.62 80 ARG A C 1
ATOM 669 O O . ARG A 1 80 ? -10.929 1.716 13.849 1.00 90.62 80 ARG A O 1
ATOM 676 N N . VAL A 1 81 ? -11.861 -0.284 14.220 1.00 92.38 81 VAL A N 1
ATOM 677 C CA . VAL A 1 81 ? -10.854 -1.050 13.491 1.00 92.38 81 VAL A CA 1
ATOM 678 C C . VAL A 1 81 ? -11.546 -1.811 12.373 1.00 92.38 81 VAL A C 1
ATOM 680 O O . VAL A 1 81 ? -12.519 -2.525 12.612 1.00 92.38 81 VAL A O 1
ATOM 683 N N . LEU A 1 82 ? -11.045 -1.652 11.156 1.00 94.75 82 LEU A N 1
ATOM 684 C CA . LEU A 1 82 ? -11.370 -2.498 10.018 1.00 94.75 82 LEU A CA 1
ATOM 685 C C . LEU A 1 82 ? -10.125 -3.327 9.713 1.00 94.75 82 LEU A C 1
ATOM 687 O O . LEU A 1 82 ? -9.101 -2.775 9.322 1.00 94.75 82 LEU A O 1
ATOM 691 N N . ALA A 1 83 ? -10.196 -4.630 9.950 1.00 94.81 83 ALA A N 1
ATOM 692 C CA . ALA A 1 83 ? -9.135 -5.567 9.619 1.00 94.81 83 ALA A CA 1
ATOM 693 C C . ALA A 1 83 ? -9.526 -6.333 8.356 1.00 94.81 83 ALA A C 1
ATOM 695 O O . ALA A 1 83 ? -10.666 -6.776 8.228 1.00 94.81 83 ALA A O 1
ATOM 696 N N . MET A 1 84 ? -8.583 -6.482 7.439 1.00 95.19 84 MET A N 1
ATOM 697 C CA . MET A 1 84 ? -8.712 -7.288 6.237 1.00 95.19 84 MET A CA 1
ATOM 698 C C . MET A 1 84 ? -7.588 -8.312 6.239 1.00 95.19 84 MET A C 1
ATOM 700 O O . MET A 1 84 ? -6.435 -7.955 6.480 1.00 95.19 84 MET A O 1
ATOM 704 N N . ASP A 1 85 ? -7.939 -9.560 5.985 1.00 94.94 85 ASP A N 1
ATOM 705 C CA . ASP A 1 85 ? -7.003 -10.661 5.809 1.00 94.94 85 ASP A CA 1
ATOM 706 C C . ASP A 1 85 ? -7.120 -11.145 4.366 1.00 94.94 85 ASP A C 1
ATOM 708 O O . ASP A 1 85 ? -8.215 -11.481 3.906 1.00 94.94 85 ASP A O 1
ATOM 712 N N . LEU A 1 86 ? -6.015 -11.078 3.632 1.00 94.94 86 LEU A N 1
ATOM 713 C CA . LEU A 1 86 ? -5.937 -11.329 2.199 1.00 94.94 86 LEU A CA 1
ATOM 714 C C . LEU A 1 86 ? -5.039 -12.544 1.973 1.00 94.94 86 LEU A C 1
ATOM 716 O O . LEU A 1 86 ? -3.903 -12.562 2.442 1.00 94.94 86 LEU A O 1
ATOM 720 N N . THR A 1 87 ? -5.520 -13.536 1.229 1.00 95.44 87 THR A N 1
ATOM 721 C CA . THR A 1 87 ? -4.775 -14.763 0.915 1.00 95.44 87 THR A CA 1
ATOM 722 C C . THR A 1 87 ? -4.542 -14.879 -0.590 1.00 95.44 87 THR A C 1
ATOM 724 O O . THR A 1 87 ? -5.390 -14.490 -1.398 1.00 95.44 87 THR A O 1
ATOM 727 N N . GLY A 1 88 ? -3.373 -15.396 -0.976 1.00 93.56 88 GLY A N 1
ATOM 728 C CA . GLY A 1 88 ? -2.976 -15.545 -2.377 1.00 93.56 88 GLY A CA 1
ATOM 729 C C . GLY A 1 88 ? -2.839 -14.197 -3.083 1.00 93.56 88 GLY A C 1
ATOM 730 O O . GLY A 1 88 ? -3.444 -13.978 -4.132 1.00 93.56 88 GLY A O 1
ATOM 731 N N . VAL A 1 89 ? -2.081 -13.273 -2.491 1.00 93.06 89 VAL A N 1
ATOM 732 C CA . VAL A 1 89 ? -1.959 -11.893 -2.970 1.00 93.06 89 VAL A CA 1
ATOM 733 C C . VAL A 1 89 ? -0.817 -11.766 -3.970 1.00 93.06 89 VAL A C 1
ATOM 735 O O . VAL A 1 89 ? 0.341 -12.029 -3.660 1.00 93.06 89 VAL A O 1
ATOM 738 N N . THR A 1 90 ? -1.126 -11.297 -5.172 1.00 93.44 90 THR A N 1
ATOM 739 C CA . THR A 1 90 ? -0.125 -10.835 -6.138 1.00 93.44 90 THR A CA 1
ATOM 740 C C . THR A 1 90 ? -0.107 -9.314 -6.121 1.00 93.44 90 THR A C 1
ATOM 742 O O . THR A 1 90 ? -1.137 -8.680 -6.333 1.00 93.44 90 THR A O 1
ATOM 745 N N . SER A 1 91 ? 1.055 -8.733 -5.839 1.00 90.50 91 SER A N 1
ATOM 746 C CA . SER A 1 91 ? 1.271 -7.291 -5.750 1.00 90.50 91 SER A CA 1
ATOM 747 C C . SER A 1 91 ? 2.205 -6.829 -6.858 1.00 90.50 91 SER A C 1
ATOM 749 O O . SER A 1 91 ? 3.227 -7.468 -7.111 1.00 90.50 91 SER A O 1
ATOM 751 N N . ARG A 1 92 ? 1.872 -5.707 -7.493 1.00 91.62 92 ARG A N 1
ATOM 752 C CA . ARG A 1 92 ? 2.746 -4.979 -8.413 1.00 91.62 92 ARG A CA 1
ATOM 753 C C . ARG A 1 92 ? 2.822 -3.531 -7.958 1.00 91.62 92 ARG A C 1
ATOM 755 O O . ARG A 1 92 ? 1.792 -2.863 -7.859 1.00 91.62 92 ARG A O 1
ATOM 762 N N . VAL A 1 93 ? 4.029 -3.067 -7.666 1.00 89.56 93 VAL A N 1
ATOM 763 C CA . VAL A 1 93 ? 4.305 -1.687 -7.267 1.00 89.56 93 VAL A CA 1
ATOM 764 C C . VAL A 1 93 ? 5.130 -1.030 -8.358 1.00 89.56 93 VAL A C 1
ATOM 766 O O . VAL A 1 93 ? 6.222 -1.495 -8.672 1.00 89.56 93 VAL A O 1
ATOM 769 N N . GLU A 1 94 ? 4.603 0.050 -8.916 1.00 88.12 94 GLU A N 1
ATOM 770 C CA . GLU A 1 94 ? 5.261 0.872 -9.926 1.00 88.12 94 GLU A CA 1
ATOM 771 C C . GLU A 1 94 ? 5.519 2.256 -9.329 1.00 88.12 94 GLU A C 1
ATOM 773 O O . GLU A 1 94 ? 4.592 2.934 -8.873 1.00 88.12 94 GLU A O 1
ATOM 778 N N . LEU A 1 95 ? 6.786 2.675 -9.310 1.00 85.06 95 LEU A N 1
ATOM 779 C CA . LEU A 1 95 ? 7.200 3.983 -8.807 1.00 85.06 95 LEU A CA 1
ATOM 780 C C . LEU A 1 95 ? 7.766 4.828 -9.951 1.00 85.06 95 LEU A C 1
ATOM 782 O O . LEU A 1 95 ? 8.793 4.489 -10.538 1.00 85.06 95 LEU A O 1
ATOM 786 N N . SER A 1 96 ? 7.126 5.967 -10.215 1.00 82.44 96 SER A N 1
ATOM 787 C CA . SER A 1 96 ? 7.612 6.994 -11.136 1.00 82.44 96 SER A CA 1
ATOM 788 C C . SER A 1 96 ? 7.807 8.315 -10.390 1.00 82.44 96 SER A C 1
ATOM 790 O O . SER A 1 96 ? 6.857 9.086 -10.223 1.00 82.44 96 SER A O 1
ATOM 792 N N . PRO A 1 97 ? 9.038 8.623 -9.950 1.00 76.62 97 PRO A N 1
ATOM 793 C CA . PRO A 1 97 ? 9.354 9.918 -9.355 1.00 76.62 97 PRO A CA 1
ATOM 794 C C . PRO A 1 97 ? 9.113 11.066 -10.338 1.00 76.62 97 PRO A C 1
ATOM 796 O O . PRO A 1 97 ? 8.610 12.113 -9.945 1.00 76.62 97 PRO A O 1
ATOM 799 N N . ARG A 1 98 ? 9.392 10.842 -11.630 1.00 77.56 98 ARG A N 1
ATOM 800 C CA . ARG A 1 98 ? 9.181 11.826 -12.698 1.00 77.56 98 ARG A CA 1
ATOM 801 C C . ARG A 1 98 ? 7.709 12.204 -12.877 1.00 77.56 98 ARG A C 1
ATOM 803 O O . ARG A 1 98 ? 7.414 13.367 -13.129 1.00 77.56 98 ARG A O 1
ATOM 810 N N . GLN A 1 99 ? 6.794 11.239 -12.778 1.00 82.06 99 GLN A N 1
ATOM 811 C CA . GLN A 1 99 ? 5.349 11.491 -12.854 1.00 82.06 99 GLN A CA 1
ATOM 812 C C . GLN A 1 99 ? 4.725 11.774 -11.481 1.00 82.06 99 GLN A C 1
ATOM 814 O O . GLN A 1 99 ? 3.511 11.936 -11.389 1.00 82.06 99 GLN A O 1
ATOM 819 N N . HIS A 1 100 ? 5.534 11.826 -10.415 1.00 82.06 100 HIS A N 1
ATOM 820 C CA . HIS A 1 100 ? 5.071 11.902 -9.029 1.00 82.06 100 HIS A CA 1
ATOM 821 C C . HIS A 1 100 ? 3.992 10.856 -8.704 1.00 82.06 100 HIS A C 1
ATOM 823 O O . HIS A 1 100 ? 3.044 11.129 -7.966 1.00 82.06 100 HIS A O 1
ATOM 829 N N . SER A 1 101 ? 4.124 9.653 -9.269 1.00 83.38 101 SER A N 1
ATOM 830 C CA . SER A 1 101 ? 3.117 8.604 -9.159 1.00 83.38 101 SER A CA 1
ATOM 831 C C . SER A 1 101 ? 3.683 7.346 -8.516 1.00 83.38 101 SER A C 1
ATOM 833 O O . SER A 1 101 ? 4.735 6.839 -8.907 1.00 83.38 101 SER A O 1
ATOM 835 N N . LEU A 1 102 ? 2.922 6.807 -7.572 1.00 88.81 102 LEU A N 1
ATOM 836 C CA . LEU A 1 102 ? 3.095 5.469 -7.029 1.00 88.81 102 LEU A CA 1
ATOM 837 C C . LEU A 1 102 ? 1.803 4.703 -7.299 1.00 88.81 102 LEU A C 1
ATOM 839 O O . LEU A 1 102 ? 0.739 5.095 -6.818 1.00 88.81 102 LEU A O 1
ATOM 843 N N . VAL A 1 103 ? 1.900 3.623 -8.068 1.00 90.50 103 VAL A N 1
ATOM 844 C CA . VAL A 1 103 ? 0.772 2.739 -8.361 1.00 90.50 103 VAL A CA 1
ATOM 845 C C . VAL A 1 103 ? 1.010 1.415 -7.657 1.00 90.50 103 VAL A C 1
ATOM 847 O O . VAL A 1 103 ? 2.035 0.769 -7.849 1.00 90.50 103 VAL A O 1
ATOM 850 N N . VAL A 1 104 ? 0.044 1.008 -6.837 1.00 90.88 104 VAL A N 1
ATOM 851 C CA . VAL A 1 104 ? 0.037 -0.296 -6.171 1.00 90.88 104 VAL A CA 1
ATOM 852 C C . VAL A 1 104 ? -1.168 -1.065 -6.682 1.00 90.88 104 VAL A C 1
ATOM 854 O O . VAL A 1 104 ? -2.308 -0.669 -6.447 1.00 90.88 104 VAL A O 1
ATOM 857 N N . SER A 1 105 ? -0.912 -2.162 -7.386 1.00 92.44 105 SER A N 1
ATOM 858 C CA . SER A 1 105 ? -1.937 -3.068 -7.897 1.00 92.44 105 SER A CA 1
ATOM 859 C C . SER A 1 105 ? -1.915 -4.363 -7.100 1.00 92.44 105 SER A C 1
ATOM 861 O O . SER A 1 105 ? -0.873 -5.009 -7.001 1.00 92.44 105 SER A O 1
ATOM 863 N N . LEU A 1 106 ? -3.063 -4.751 -6.546 1.00 91.56 106 LEU A N 1
ATOM 864 C CA . LEU A 1 106 ? -3.229 -5.985 -5.780 1.00 91.56 106 LEU A CA 1
ATOM 865 C C . LEU A 1 106 ? -4.272 -6.869 -6.464 1.00 91.56 106 LEU A C 1
ATOM 867 O O . LEU A 1 106 ? -5.411 -6.450 -6.660 1.00 91.56 106 LEU A O 1
ATOM 871 N N . ALA A 1 107 ? -3.893 -8.101 -6.783 1.00 93.88 107 ALA A N 1
ATOM 872 C CA . ALA A 1 107 ? -4.817 -9.167 -7.140 1.00 93.88 107 ALA A CA 1
ATOM 873 C C . ALA A 1 107 ? -4.870 -10.158 -5.975 1.00 93.88 107 ALA A C 1
ATOM 875 O O . ALA A 1 107 ? -3.838 -10.687 -5.565 1.00 93.88 107 ALA A O 1
ATOM 876 N N . VAL A 1 108 ? -6.059 -10.379 -5.425 1.00 94.81 108 VAL A N 1
ATOM 877 C CA . VAL A 1 108 ? -6.275 -11.191 -4.221 1.00 94.81 108 VAL A CA 1
ATOM 878 C C . VAL A 1 108 ? -7.163 -12.372 -4.582 1.00 94.81 108 VAL A C 1
ATOM 880 O O . VAL A 1 108 ? -8.174 -12.180 -5.255 1.00 94.81 108 VAL A O 1
ATOM 883 N N . HIS A 1 109 ? -6.789 -13.577 -4.147 1.00 95.75 109 HIS A N 1
ATOM 884 C CA . HIS A 1 109 ? -7.613 -14.764 -4.356 1.00 95.75 109 HIS A CA 1
ATOM 885 C C . HIS A 1 109 ? -8.801 -14.785 -3.393 1.00 95.75 109 HIS A C 1
ATOM 887 O O . HIS A 1 109 ? -9.946 -14.761 -3.837 1.00 95.75 109 HIS A O 1
ATOM 893 N N . ASP A 1 110 ? -8.513 -14.735 -2.091 1.00 95.12 110 ASP A N 1
ATOM 894 C CA . ASP A 1 110 ? -9.514 -14.748 -1.026 1.00 95.12 110 ASP A CA 1
ATOM 895 C C . ASP A 1 110 ? -9.311 -13.573 -0.068 1.00 95.12 110 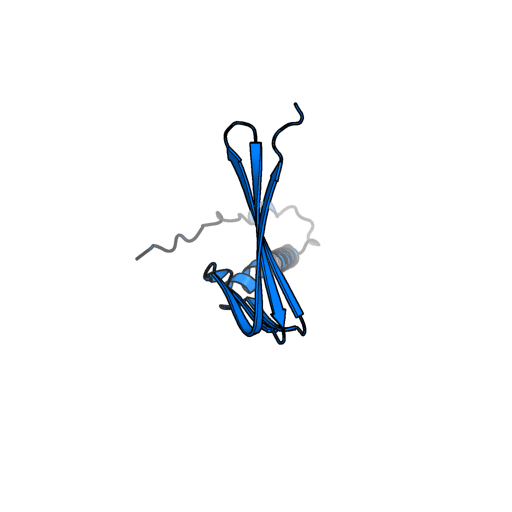ASP A C 1
ATOM 897 O O . ASP A 1 110 ? -8.182 -13.208 0.268 1.00 95.12 110 ASP A O 1
ATOM 901 N N . MET A 1 111 ? -10.414 -12.990 0.404 1.00 95.56 111 MET A N 1
ATOM 902 C CA . MET A 1 111 ? -10.407 -11.863 1.336 1.00 95.56 111 MET A CA 1
ATOM 903 C C . MET A 1 111 ? -11.451 -12.050 2.436 1.00 95.56 111 MET A C 1
ATOM 905 O O . MET A 1 111 ? -12.629 -12.279 2.164 1.00 95.56 111 MET A O 1
ATOM 909 N N . SER A 1 112 ? -11.029 -11.845 3.681 1.00 95.06 112 SER A N 1
ATOM 910 C CA . SER A 1 112 ? -11.897 -11.749 4.852 1.00 95.06 112 SER A CA 1
ATOM 911 C C . SER A 1 112 ? -11.841 -10.342 5.434 1.00 95.06 112 SER A C 1
ATOM 913 O O . SER A 1 112 ? -10.771 -9.746 5.538 1.00 95.06 112 SER A O 1
ATOM 915 N N . ILE A 1 113 ? -12.995 -9.797 5.824 1.00 95.31 113 ILE A N 1
ATOM 916 C CA . ILE A 1 113 ? -13.108 -8.452 6.396 1.00 95.31 113 ILE A CA 1
ATOM 917 C C . ILE A 1 113 ? -13.783 -8.546 7.759 1.00 95.31 113 ILE A C 1
ATOM 919 O O . ILE A 1 113 ? -14.867 -9.109 7.901 1.00 95.31 113 ILE A O 1
ATOM 923 N N . GLN A 1 114 ? -13.167 -7.929 8.761 1.00 94.38 114 GLN A N 1
ATOM 924 C CA . GLN A 1 114 ? -13.691 -7.844 10.115 1.00 94.38 114 GLN A CA 1
ATOM 925 C C . GLN A 1 114 ? -13.754 -6.397 10.578 1.00 94.38 114 GLN A C 1
ATOM 927 O O . GLN A 1 114 ? -12.825 -5.610 10.397 1.00 94.38 114 GLN A O 1
ATOM 932 N N . ARG A 1 115 ? -14.857 -6.052 11.238 1.00 92.62 115 ARG A N 1
ATOM 933 C CA . ARG A 1 115 ? -15.063 -4.740 11.841 1.00 92.62 115 ARG A CA 1
ATOM 934 C C . ARG A 1 115 ? -15.157 -4.877 13.352 1.00 92.62 115 ARG A C 1
ATOM 936 O O . ARG A 1 115 ? -16.046 -5.555 13.855 1.00 92.62 115 ARG A O 1
ATOM 943 N N . LEU A 1 116 ? -14.311 -4.146 14.065 1.00 90.44 116 LEU A N 1
ATOM 944 C CA . LEU A 1 116 ? -14.336 -4.032 15.516 1.00 90.44 116 LEU A CA 1
ATOM 945 C C . LEU A 1 116 ? -14.608 -2.579 15.920 1.00 90.44 116 LEU A C 1
ATOM 947 O O . LEU A 1 116 ? -14.061 -1.638 15.346 1.00 90.44 116 LEU A O 1
ATOM 951 N N . ARG A 1 117 ? -15.462 -2.388 16.923 1.00 83.56 117 ARG A N 1
ATOM 952 C CA . ARG A 1 117 ? -15.679 -1.097 17.581 1.00 83.56 117 ARG A CA 1
ATOM 953 C C . ARG A 1 117 ? -15.397 -1.277 19.063 1.00 83.56 117 ARG A C 1
ATOM 955 O O . ARG A 1 117 ? -16.017 -2.126 19.695 1.00 83.56 117 ARG A O 1
ATOM 962 N N . THR A 1 118 ? -14.494 -0.479 19.608 1.00 81.31 118 THR A N 1
ATOM 963 C CA . THR A 1 118 ? -14.180 -0.460 21.036 1.00 81.31 118 THR A CA 1
ATOM 964 C C . THR A 1 118 ? -14.402 0.952 21.556 1.00 81.31 118 THR A C 1
ATOM 966 O O . THR A 1 118 ? -13.803 1.895 21.049 1.00 81.31 118 THR A O 1
ATOM 969 N N . GLY A 1 119 ? -15.265 1.107 22.553 1.00 71.38 119 GLY A N 1
ATOM 970 C CA . GLY A 1 119 ? -15.407 2.337 23.325 1.00 71.38 119 GLY A CA 1
ATOM 971 C C . GLY A 1 119 ? -15.471 1.947 24.790 1.00 71.38 119 GLY A C 1
ATOM 972 O O . GLY A 1 119 ? -16.240 1.049 25.137 1.00 71.38 119 GLY A O 1
ATOM 973 N N . HIS A 1 120 ? -14.636 2.555 25.627 1.00 63.62 120 HIS A N 1
ATOM 974 C CA . HIS A 1 120 ? -14.675 2.315 27.065 1.00 63.62 120 HIS A CA 1
ATOM 975 C C . HIS A 1 120 ? -15.231 3.563 27.748 1.00 63.62 120 HIS A C 1
ATOM 977 O O . HIS A 1 120 ? -14.597 4.614 27.652 1.00 63.62 120 HIS A O 1
ATOM 983 N N . PRO A 1 121 ? -16.409 3.505 28.396 1.00 58.56 121 PRO A N 1
ATOM 984 C CA . PRO A 1 121 ? -16.828 4.612 29.240 1.00 58.56 121 PRO A CA 1
ATOM 985 C C . PRO A 1 121 ? -15.793 4.790 30.364 1.00 58.56 121 PRO A C 1
ATOM 987 O O . PRO A 1 121 ? -15.251 3.788 30.841 1.00 58.56 121 PRO A O 1
ATOM 990 N N . PRO A 1 122 ? -15.489 6.029 30.784 1.00 59.88 122 PRO A N 1
ATOM 991 C CA . PRO A 1 122 ? -14.585 6.252 31.902 1.00 59.88 122 PRO A CA 1
ATOM 992 C C . PRO A 1 122 ? -15.101 5.505 33.145 1.00 59.88 122 PRO A C 1
ATOM 994 O O . PRO A 1 122 ? -16.322 5.456 33.353 1.00 59.88 122 PRO A O 1
ATOM 997 N N . PRO A 1 123 ? -14.210 4.900 33.954 1.00 61.78 123 PRO A N 1
ATOM 998 C CA . PRO A 1 123 ? -14.607 4.305 35.224 1.00 61.78 123 PRO A CA 1
ATOM 999 C C . PRO A 1 123 ? -15.314 5.365 36.082 1.00 61.78 123 PRO A C 1
ATOM 1001 O O . PRO A 1 123 ? -14.894 6.524 36.107 1.00 61.78 123 PRO A O 1
ATOM 1004 N N . LYS A 1 124 ? -16.429 4.962 36.700 1.00 55.03 124 LYS A N 1
ATOM 1005 C CA . LYS A 1 124 ? -17.255 5.808 37.574 1.00 55.03 124 LYS A CA 1
ATOM 1006 C C . LYS A 1 124 ? -16.530 6.184 38.858 1.00 55.03 124 LYS A C 1
ATOM 1008 O O . LYS A 1 124 ? -15.787 5.320 39.373 1.00 55.03 124 LYS A O 1
#